Protein AF-A0A534Q1Q1-F1 (afdb_monomer_lite)

Secondary structure (DSSP, 8-state):
------SEEEEEETTEEEEEE-SHHHHHHIIIII--TTSEEE--SSS-----EEE--TT--SS--

pLDDT: mean 87.36, std 12.72, range [44.38, 96.62]

Sequence (65 aa):
MGSKGKPYRTIVVEGFEILVGKGDAENDVLTFDVAAPEDLWLHVGGGISGSHVVVRNPEKHADLP

Structure (mmCIF, N/CA/C/O backbone):
data_AF-A0A534Q1Q1-F1
#
_entry.id   AF-A0A534Q1Q1-F1
#
loop_
_atom_site.group_PDB
_atom_site.id
_atom_site.type_symbol
_atom_site.label_atom_id
_atom_site.label_alt_id
_atom_site.label_comp_id
_atom_site.label_asym_id
_atom_site.label_entity_id
_atom_site.label_seq_id
_atom_site.pdbx_PDB_ins_code
_atom_site.Cartn_x
_atom_site.Cartn_y
_atom_site.Cartn_z
_atom_site.occupancy
_atom_site.B_iso_or_equiv
_atom_site.auth_seq_id
_atom_site.auth_comp_id
_atom_site.auth_asym_id
_atom_site.auth_atom_id
_atom_site.pdbx_PDB_model_num
ATOM 1 N N . MET A 1 1 ? -1.064 23.224 15.362 1.00 44.38 1 MET A N 1
ATOM 2 C CA . MET A 1 1 ? -0.541 22.182 14.454 1.00 44.38 1 MET A CA 1
ATOM 3 C C . MET A 1 1 ? -1.690 21.655 13.619 1.00 44.38 1 MET A C 1
ATOM 5 O O . MET A 1 1 ? -2.614 21.100 14.194 1.00 44.38 1 MET A O 1
ATOM 9 N N . GLY A 1 2 ? -1.683 21.877 12.304 1.00 45.62 2 GLY A N 1
ATOM 10 C CA . GLY A 1 2 ? -2.677 21.254 11.429 1.00 45.62 2 GLY A CA 1
ATOM 11 C C . GLY A 1 2 ? -2.476 19.745 11.461 1.00 45.62 2 GLY A C 1
ATOM 12 O O . GLY A 1 2 ? -1.363 19.280 11.219 1.00 45.62 2 GLY A O 1
ATOM 13 N N . SER A 1 3 ? -3.512 18.987 11.807 1.00 51.12 3 SER A N 1
ATOM 14 C CA . SER A 1 3 ? -3.515 17.538 11.635 1.00 51.12 3 SER A CA 1
ATOM 15 C C . SER A 1 3 ? -3.225 17.258 10.162 1.00 51.12 3 SER A C 1
ATOM 17 O O . SER A 1 3 ? -4.095 17.479 9.316 1.00 51.12 3 SER A O 1
ATOM 19 N N . LYS A 1 4 ? -1.999 16.830 9.828 1.00 61.06 4 LYS A N 1
ATOM 20 C CA . LYS A 1 4 ? -1.753 16.223 8.519 1.00 61.06 4 LYS A CA 1
ATOM 21 C C . LYS A 1 4 ? -2.771 15.087 8.414 1.00 61.06 4 LYS A C 1
ATOM 23 O O . LYS A 1 4 ? -2.822 14.232 9.296 1.00 61.06 4 LYS A O 1
ATOM 28 N N . GLY A 1 5 ? -3.658 15.150 7.419 1.00 71.25 5 GLY A N 1
ATOM 29 C CA . GLY A 1 5 ? -4.621 14.078 7.171 1.00 71.25 5 GLY A CA 1
ATOM 30 C C . GLY A 1 5 ? -3.900 12.744 6.959 1.00 71.25 5 GLY A C 1
ATOM 31 O O . GLY A 1 5 ? -2.674 12.715 6.864 1.00 71.25 5 GLY A O 1
ATOM 32 N N . LYS A 1 6 ? -4.653 11.639 6.865 1.00 78.06 6 LYS A N 1
ATOM 33 C CA . LYS A 1 6 ? -4.078 10.296 6.670 1.00 78.06 6 LYS A CA 1
ATOM 34 C C . LYS A 1 6 ? -2.954 10.320 5.609 1.00 78.06 6 LYS A C 1
ATOM 36 O O . LYS A 1 6 ? -3.160 10.937 4.550 1.00 78.06 6 LYS A O 1
ATOM 41 N N . PRO A 1 7 ? -1.798 9.672 5.867 1.00 86.12 7 PRO A N 1
ATOM 42 C CA . PRO A 1 7 ? -0.639 9.725 4.969 1.00 86.12 7 PRO A CA 1
ATOM 43 C C . PRO A 1 7 ? -0.937 9.111 3.589 1.00 86.12 7 PRO A C 1
ATOM 45 O O . PRO A 1 7 ? -0.318 9.436 2.588 1.00 86.12 7 PRO A O 1
ATOM 48 N N . TYR A 1 8 ? -1.991 8.315 3.482 1.00 91.94 8 TYR A N 1
ATOM 49 C CA . TYR A 1 8 ? -2.469 7.718 2.242 1.00 91.94 8 TYR A CA 1
ATOM 50 C C . TYR A 1 8 ? -3.871 8.228 1.878 1.00 91.94 8 TYR A C 1
ATOM 52 O O . TYR A 1 8 ? -4.570 8.880 2.665 1.00 91.94 8 TYR A O 1
ATOM 60 N N . ARG A 1 9 ? -4.279 7.989 0.633 1.00 93.62 9 ARG A N 1
ATOM 61 C CA . ARG A 1 9 ? -5.674 8.092 0.186 1.00 93.62 9 ARG A CA 1
ATOM 62 C C . ARG A 1 9 ? -6.343 6.743 0.414 1.00 93.62 9 ARG A C 1
ATOM 64 O O . ARG A 1 9 ? -5.687 5.721 0.272 1.00 93.62 9 ARG A O 1
ATOM 71 N N . THR A 1 10 ? -7.629 6.759 0.732 1.00 94.88 10 THR A N 1
ATOM 72 C CA . THR A 1 10 ? -8.445 5.549 0.848 1.00 94.88 10 THR A CA 1
ATOM 73 C C . THR A 1 10 ? -9.488 5.566 -0.257 1.00 94.88 10 THR A C 1
ATOM 75 O O . THR A 1 10 ? -10.136 6.593 -0.474 1.00 94.88 10 THR A O 1
ATOM 78 N N . ILE A 1 11 ? -9.620 4.452 -0.963 1.00 94.88 11 ILE A N 1
ATOM 79 C CA . ILE A 1 11 ? -10.585 4.230 -2.038 1.00 94.88 11 ILE A CA 1
ATOM 80 C C . ILE A 1 11 ? -11.241 2.879 -1.763 1.00 94.88 11 ILE A C 1
ATOM 82 O O . ILE A 1 11 ? -10.574 1.979 -1.273 1.00 94.88 11 ILE A O 1
ATOM 86 N N . VAL A 1 12 ? -12.530 2.730 -2.053 1.00 93.31 12 VAL A N 1
ATOM 87 C CA . VAL A 1 12 ? -13.204 1.429 -1.976 1.00 93.31 12 VAL A CA 1
ATOM 88 C C . VAL A 1 12 ? -13.532 0.976 -3.389 1.00 93.31 12 VAL A C 1
ATOM 90 O O . VAL A 1 12 ? -14.163 1.723 -4.138 1.00 93.31 12 VAL A O 1
ATOM 93 N N . VAL A 1 13 ? -13.096 -0.228 -3.748 1.00 91.19 13 VAL A N 1
ATOM 94 C CA . VAL A 1 13 ? -13.358 -0.852 -5.051 1.00 91.19 13 VAL A CA 1
ATOM 95 C C . VAL A 1 13 ? -13.894 -2.248 -4.793 1.00 91.19 13 VAL A C 1
ATOM 97 O O . VAL A 1 13 ? -13.249 -3.031 -4.110 1.00 91.19 13 VAL A O 1
ATOM 100 N N . GLU A 1 14 ? -15.102 -2.530 -5.281 1.00 88.31 14 GLU A N 1
ATOM 101 C CA . GLU A 1 14 ? -15.747 -3.849 -5.152 1.00 88.31 14 GLU A CA 1
ATOM 102 C C . GLU A 1 14 ? -15.784 -4.401 -3.711 1.00 88.31 14 GLU A C 1
ATOM 104 O O . GLU A 1 14 ? -15.729 -5.602 -3.483 1.00 88.31 14 GLU A O 1
ATOM 109 N N . GLY A 1 15 ? -15.891 -3.510 -2.719 1.00 87.44 15 GLY A N 1
ATOM 110 C CA . GLY A 1 15 ? -15.915 -3.871 -1.296 1.00 87.44 15 GLY A CA 1
ATOM 111 C C . GLY A 1 15 ? -14.538 -3.966 -0.632 1.00 87.44 15 GLY A C 1
ATOM 112 O O . GLY A 1 15 ? -14.472 -4.035 0.592 1.00 87.44 15 GLY A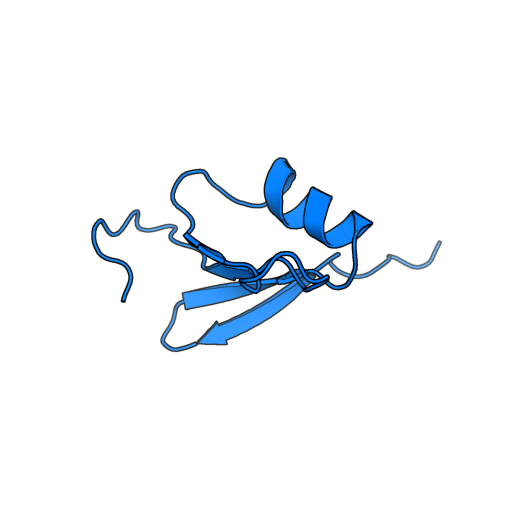 O 1
ATOM 113 N N . PHE A 1 16 ? -13.449 -3.874 -1.396 1.00 89.75 16 PHE A N 1
ATOM 114 C CA . PHE A 1 16 ? -12.087 -3.841 -0.872 1.00 89.75 16 PHE A CA 1
ATOM 115 C C . PHE A 1 16 ? -11.639 -2.413 -0.582 1.00 89.75 16 PHE A C 1
ATOM 117 O O . PHE A 1 16 ? -11.820 -1.504 -1.397 1.00 89.75 16 PHE A O 1
ATOM 124 N N . GLU A 1 17 ? -11.016 -2.213 0.578 1.00 94.56 17 GLU A N 1
ATOM 125 C CA . GLU A 1 17 ? -10.384 -0.943 0.918 1.00 94.56 17 GLU A CA 1
ATOM 126 C C . GLU A 1 17 ? -8.973 -0.892 0.317 1.00 94.56 17 GLU A C 1
ATOM 128 O O . GLU A 1 17 ? -8.116 -1.715 0.625 1.00 94.56 17 GLU A O 1
ATOM 133 N N . ILE A 1 18 ? -8.730 0.091 -0.544 1.00 95.62 18 ILE A N 1
ATOM 134 C CA . ILE A 1 18 ? -7.456 0.336 -1.214 1.00 95.62 18 ILE A CA 1
ATOM 135 C C . ILE A 1 18 ? -6.826 1.593 -0.628 1.00 95.62 18 ILE A C 1
ATOM 137 O O . ILE A 1 18 ? -7.418 2.678 -0.626 1.00 95.62 18 ILE A O 1
ATOM 141 N N . LEU A 1 19 ? -5.595 1.454 -0.159 1.00 96.31 19 LEU A N 1
ATOM 142 C CA . LEU A 1 19 ? -4.779 2.528 0.379 1.00 96.31 19 LEU A CA 1
ATOM 143 C C . LEU A 1 19 ? -3.711 2.913 -0.646 1.00 96.31 19 LEU A C 1
ATOM 145 O O . LEU A 1 19 ? -3.009 2.052 -1.161 1.00 96.31 19 LEU A O 1
ATOM 149 N N . VAL A 1 20 ? -3.577 4.206 -0.936 1.00 96.62 20 VAL A N 1
ATOM 150 C CA . VAL A 1 20 ? -2.621 4.727 -1.927 1.00 96.62 20 VAL A CA 1
ATOM 151 C C . VAL A 1 20 ? -1.725 5.770 -1.273 1.00 96.62 20 VAL A C 1
ATOM 153 O O . VAL A 1 20 ? -2.215 6.815 -0.830 1.00 96.62 20 VAL A O 1
ATOM 156 N N . GLY A 1 21 ? -0.423 5.505 -1.211 1.00 95.00 21 GLY A N 1
ATOM 157 C CA . GLY A 1 21 ? 0.560 6.434 -0.658 1.00 95.00 21 GLY A CA 1
ATOM 158 C C . GLY A 1 21 ? 0.674 7.717 -1.489 1.00 95.00 21 GLY A C 1
ATOM 159 O O . GLY A 1 21 ? 0.498 7.714 -2.711 1.00 95.00 21 GLY A O 1
ATOM 160 N N . LYS A 1 22 ? 0.895 8.851 -0.816 1.00 92.31 22 LYS A N 1
ATOM 161 C CA . LYS A 1 22 ? 0.896 10.191 -1.437 1.00 92.31 22 LYS A CA 1
ATOM 162 C C . LYS A 1 22 ? 2.290 10.720 -1.793 1.00 92.31 22 LYS A C 1
ATOM 164 O O . LYS A 1 22 ? 2.377 11.749 -2.457 1.00 92.31 22 LYS A O 1
ATOM 169 N N . GLY A 1 23 ? 3.344 10.036 -1.363 1.00 91.88 23 GLY A N 1
ATOM 170 C CA . GLY A 1 23 ? 4.744 10.420 -1.539 1.00 91.88 23 GLY A CA 1
ATOM 171 C C . GLY A 1 23 ? 5.662 9.417 -0.844 1.00 91.88 23 GLY A C 1
ATOM 172 O O . GLY A 1 23 ? 5.165 8.486 -0.218 1.00 91.88 23 GLY A O 1
ATOM 173 N N . ASP A 1 24 ? 6.978 9.607 -0.937 1.00 92.00 24 ASP A N 1
ATOM 174 C CA . ASP A 1 24 ? 7.969 8.621 -0.479 1.00 92.00 24 ASP A CA 1
ATOM 175 C C . ASP A 1 24 ? 7.846 8.299 1.021 1.00 92.00 24 ASP A C 1
ATOM 177 O O . ASP A 1 24 ? 7.702 7.141 1.399 1.00 92.00 24 ASP A O 1
ATOM 181 N N . ALA A 1 25 ? 7.786 9.320 1.882 1.00 92.44 25 ALA A N 1
ATOM 182 C CA . ALA A 1 25 ? 7.653 9.106 3.326 1.00 92.44 25 ALA A CA 1
ATOM 183 C C . ALA A 1 25 ? 6.313 8.442 3.693 1.00 92.44 25 ALA A C 1
ATOM 185 O O . ALA A 1 25 ? 6.242 7.580 4.567 1.00 92.44 25 ALA A O 1
ATOM 186 N N . GLU A 1 26 ? 5.229 8.825 3.021 1.00 94.38 26 GLU A N 1
ATOM 187 C CA . GLU A 1 26 ? 3.922 8.208 3.225 1.00 94.38 26 GLU A CA 1
ATOM 188 C C . GLU A 1 26 ? 3.819 6.790 2.650 1.00 94.38 26 GLU A C 1
ATOM 190 O O . GLU A 1 26 ? 3.046 5.990 3.178 1.00 94.38 26 GLU A O 1
ATOM 195 N N . ASN A 1 27 ? 4.581 6.471 1.602 1.00 94.88 27 ASN A N 1
ATOM 196 C CA . ASN A 1 27 ? 4.714 5.124 1.052 1.00 94.88 27 ASN A CA 1
ATOM 197 C C . ASN A 1 27 ? 5.385 4.194 2.067 1.00 94.88 27 ASN A C 1
ATOM 199 O O . ASN A 1 27 ? 4.896 3.082 2.279 1.00 94.88 27 ASN A O 1
ATOM 203 N N . ASP A 1 28 ? 6.451 4.661 2.721 1.00 94.75 28 ASP A N 1
ATOM 204 C CA . ASP A 1 28 ? 7.140 3.904 3.769 1.00 94.75 28 ASP A CA 1
ATOM 205 C C . ASP A 1 28 ? 6.192 3.614 4.934 1.00 94.75 28 ASP A C 1
ATOM 207 O O . ASP A 1 28 ? 5.995 2.455 5.293 1.00 94.75 28 ASP A O 1
ATOM 211 N N . VAL A 1 29 ? 5.507 4.640 5.450 1.00 94.44 29 VAL A N 1
ATOM 212 C CA . VAL A 1 29 ? 4.513 4.463 6.524 1.00 94.44 29 VAL A CA 1
ATOM 213 C C . VAL A 1 29 ? 3.398 3.511 6.092 1.00 94.44 29 VAL A C 1
ATOM 215 O O . VAL A 1 29 ? 3.000 2.623 6.844 1.00 94.44 29 VAL A O 1
ATOM 218 N N . LEU A 1 30 ? 2.888 3.658 4.866 1.00 94.81 30 LEU A N 1
ATOM 219 C CA . LEU A 1 30 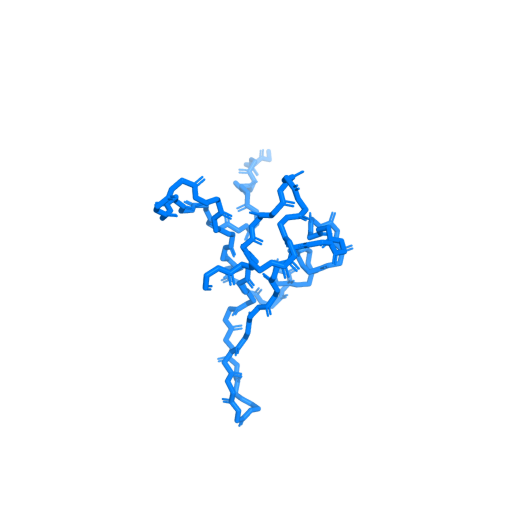? 1.846 2.775 4.352 1.00 94.81 30 LEU A CA 1
ATOM 220 C C . LEU A 1 30 ? 2.308 1.309 4.312 1.00 94.81 30 LEU A C 1
ATOM 222 O O . LEU A 1 30 ? 1.524 0.414 4.611 1.00 94.81 30 LEU A O 1
ATOM 226 N N . THR A 1 31 ? 3.568 1.068 3.963 1.00 93.88 31 THR A N 1
ATOM 227 C CA . THR A 1 31 ? 4.100 -0.283 3.735 1.00 93.88 31 THR A CA 1
ATOM 228 C C . THR A 1 31 ? 4.541 -0.955 5.023 1.00 93.88 31 THR A C 1
ATOM 230 O O . THR A 1 31 ? 4.283 -2.139 5.207 1.00 93.88 31 THR A O 1
ATOM 233 N N . PHE A 1 32 ? 5.204 -0.214 5.907 1.00 94.50 32 PHE A N 1
ATOM 234 C CA . PHE A 1 32 ? 5.856 -0.788 7.081 1.00 94.50 32 PHE A CA 1
ATOM 235 C C . PHE A 1 32 ? 5.041 -0.629 8.368 1.00 94.50 32 PHE A C 1
ATOM 237 O O . PHE A 1 32 ? 5.160 -1.477 9.248 1.00 94.50 32 PHE A O 1
ATOM 244 N N . ASP A 1 33 ? 4.195 0.403 8.475 1.00 94.31 33 ASP A N 1
ATOM 245 C CA . ASP A 1 33 ? 3.424 0.675 9.699 1.00 94.31 33 ASP A CA 1
ATOM 246 C C . ASP A 1 33 ? 1.925 0.359 9.569 1.00 94.31 33 ASP A C 1
ATOM 248 O O . ASP A 1 33 ? 1.244 0.159 10.576 1.00 94.31 33 ASP A O 1
ATOM 252 N N . VAL A 1 34 ? 1.377 0.366 8.347 1.00 93.38 34 VAL A N 1
ATOM 253 C CA . VAL A 1 34 ? -0.080 0.293 8.116 1.00 93.38 34 VAL A CA 1
ATOM 254 C C . VAL A 1 34 ? -0.509 -1.020 7.466 1.00 93.38 34 VAL A C 1
ATOM 256 O O . VAL A 1 34 ? -1.543 -1.576 7.854 1.00 93.38 34 VAL A O 1
ATOM 259 N N . ALA A 1 35 ? 0.242 -1.505 6.476 1.00 94.19 35 ALA A N 1
ATOM 260 C CA . ALA A 1 35 ? -0.064 -2.756 5.790 1.00 94.19 35 ALA A CA 1
ATOM 261 C C . ALA A 1 35 ? 0.029 -3.952 6.748 1.00 94.19 35 ALA A C 1
ATOM 263 O O . ALA A 1 35 ? 0.939 -4.046 7.572 1.00 94.19 35 ALA A O 1
ATOM 264 N N . ALA A 1 36 ? -0.926 -4.870 6.633 1.00 92.94 36 ALA A N 1
ATOM 265 C CA . ALA A 1 36 ? -0.868 -6.166 7.289 1.00 92.94 36 ALA A CA 1
ATOM 266 C C . ALA A 1 36 ? -0.174 -7.193 6.372 1.00 92.94 36 ALA A C 1
ATOM 268 O O . ALA A 1 36 ? -0.236 -7.050 5.150 1.00 92.94 36 ALA A O 1
ATOM 269 N N . PRO A 1 37 ? 0.452 -8.24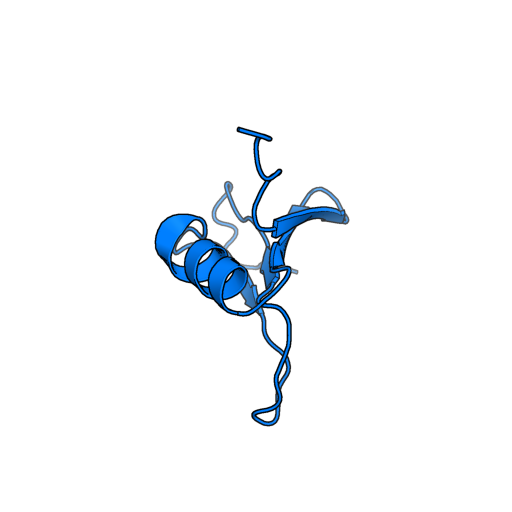7 6.926 1.00 90.94 37 PRO A N 1
ATOM 270 C CA . PRO A 1 37 ? 1.071 -9.322 6.141 1.00 90.94 37 PRO A CA 1
ATOM 271 C C . PRO A 1 37 ? 0.145 -9.988 5.111 1.00 90.94 37 PRO A C 1
ATOM 273 O O . PRO A 1 37 ? 0.615 -10.531 4.117 1.00 90.94 37 PRO A O 1
ATOM 276 N N . GLU A 1 38 ? -1.158 -9.984 5.376 1.00 90.50 38 GLU A N 1
ATOM 277 C CA . GLU A 1 38 ? -2.197 -10.590 4.543 1.00 90.50 38 GLU A CA 1
ATOM 278 C C . GLU A 1 38 ? -2.713 -9.663 3.434 1.00 90.50 38 GLU A C 1
ATOM 280 O O . GLU A 1 38 ? -3.471 -10.109 2.569 1.00 90.50 38 GLU A O 1
ATOM 285 N N . ASP A 1 39 ? -2.326 -8.386 3.464 1.00 93.50 39 ASP A N 1
ATOM 286 C CA . ASP A 1 39 ? -2.721 -7.401 2.465 1.00 93.50 39 ASP A CA 1
ATOM 287 C C . ASP A 1 39 ? -1.912 -7.574 1.172 1.00 93.50 39 ASP A C 1
ATOM 289 O O . ASP A 1 39 ? -0.722 -7.903 1.185 1.00 93.50 39 ASP A O 1
ATOM 293 N N . LEU A 1 40 ? -2.539 -7.278 0.033 1.00 93.56 40 LEU A N 1
ATOM 294 C CA . LEU A 1 40 ? -1.838 -7.256 -1.247 1.00 93.56 40 LEU A CA 1
ATOM 295 C C . LEU A 1 40 ? -1.138 -5.912 -1.432 1.00 93.56 40 LEU A C 1
ATOM 297 O O . LEU A 1 40 ? -1.778 -4.860 -1.439 1.00 93.56 40 LEU A O 1
ATOM 301 N N . TRP A 1 41 ? 0.175 -5.961 -1.631 1.00 95.06 41 TRP A N 1
ATOM 302 C CA . TRP A 1 41 ? 0.995 -4.794 -1.929 1.00 95.06 41 TRP A CA 1
ATOM 303 C C . TRP A 1 41 ? 1.311 -4.709 -3.423 1.00 95.06 41 TRP A C 1
ATOM 305 O O . TRP A 1 41 ? 1.695 -5.693 -4.057 1.00 95.06 41 TRP A O 1
ATOM 315 N N . LEU A 1 42 ? 1.165 -3.512 -3.982 1.00 95.12 42 LEU A N 1
ATOM 316 C CA . LEU A 1 42 ? 1.352 -3.212 -5.392 1.00 95.12 42 LEU A CA 1
ATOM 317 C C . LEU A 1 42 ? 2.226 -1.967 -5.544 1.00 95.12 42 LEU A C 1
ATOM 319 O O . LEU A 1 42 ? 2.084 -0.976 -4.822 1.00 95.12 42 LEU A O 1
ATOM 323 N N . HIS A 1 43 ? 3.090 -1.999 -6.549 1.00 95.19 43 HIS A N 1
ATOM 324 C CA . HIS A 1 43 ? 3.885 -0.858 -6.972 1.00 95.19 43 HIS A CA 1
ATOM 325 C C . HIS A 1 43 ? 4.102 -0.917 -8.479 1.00 95.19 43 HIS A C 1
ATOM 327 O O . HIS A 1 43 ? 3.999 -1.974 -9.107 1.00 95.19 43 HIS A O 1
ATOM 333 N N . VAL A 1 44 ? 4.406 0.234 -9.067 1.00 95.00 44 VAL A N 1
ATOM 334 C CA . VAL A 1 44 ? 4.716 0.312 -10.487 1.00 95.00 44 VAL A CA 1
ATOM 335 C C . VAL A 1 44 ? 5.961 -0.528 -10.814 1.00 95.00 44 VAL A C 1
ATOM 337 O O . VAL A 1 44 ? 6.989 -0.477 -10.134 1.00 95.00 44 VAL A O 1
ATOM 340 N N . GLY A 1 45 ? 5.851 -1.349 -11.857 1.00 91.88 45 GLY A N 1
ATOM 341 C CA . GLY A 1 45 ? 6.959 -2.158 -12.355 1.00 91.88 45 GLY A CA 1
ATOM 342 C C . GLY A 1 45 ? 8.002 -1.316 -13.096 1.00 91.88 45 GLY A C 1
ATOM 343 O O . GLY A 1 45 ? 7.726 -0.208 -13.547 1.00 91.88 45 GLY A O 1
ATOM 344 N N . GLY A 1 46 ? 9.209 -1.860 -13.264 1.00 89.12 46 GLY A N 1
ATOM 345 C CA . GLY A 1 46 ? 10.259 -1.216 -14.064 1.00 89.12 46 GLY A CA 1
ATOM 346 C C . GLY A 1 46 ? 11.154 -0.227 -13.309 1.00 89.12 46 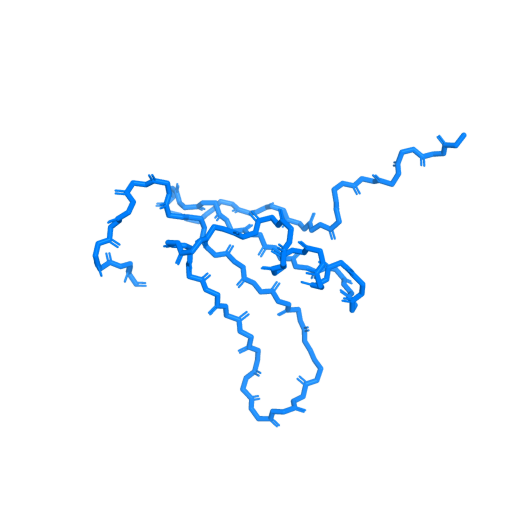GLY A C 1
ATOM 347 O O . GLY A 1 46 ? 11.884 0.522 -13.949 1.00 89.12 46 GLY A O 1
ATOM 348 N N . GLY A 1 47 ? 11.132 -0.231 -11.970 1.00 87.00 47 GLY A N 1
ATOM 349 C CA . GLY A 1 47 ? 12.084 0.525 -11.140 1.00 87.00 47 GLY A CA 1
ATOM 350 C C . GLY A 1 47 ? 11.883 2.044 -11.143 1.00 87.00 47 GLY A C 1
ATOM 351 O O . GLY A 1 47 ? 12.809 2.783 -10.823 1.00 87.00 47 GLY A O 1
ATOM 352 N N . ILE A 1 48 ? 10.695 2.509 -11.526 1.00 92.31 48 ILE A N 1
ATOM 353 C CA . ILE A 1 48 ? 10.331 3.928 -11.555 1.00 92.31 48 ILE A CA 1
ATOM 354 C C . ILE A 1 48 ? 9.604 4.345 -10.276 1.00 92.31 48 ILE A C 1
ATOM 356 O O . ILE A 1 48 ? 8.974 3.521 -9.619 1.00 92.31 48 ILE A O 1
ATOM 360 N N . SER A 1 49 ? 9.681 5.630 -9.931 1.00 90.69 49 SER A N 1
ATOM 361 C CA . SER A 1 49 ? 8.987 6.192 -8.770 1.00 90.69 49 SER A CA 1
ATOM 362 C C . SER A 1 49 ? 7.470 6.123 -8.943 1.00 90.69 49 SER A C 1
ATOM 364 O O . SER A 1 49 ? 6.934 6.532 -9.976 1.00 90.69 49 SER A O 1
ATOM 366 N N . GLY A 1 50 ? 6.773 5.657 -7.911 1.00 93.19 50 GLY A N 1
ATOM 367 C CA . GLY A 1 50 ? 5.320 5.584 -7.884 1.00 93.19 50 GLY A CA 1
ATOM 368 C C . GLY A 1 50 ? 4.769 5.480 -6.466 1.00 93.19 50 GLY A C 1
ATOM 369 O O . GLY A 1 50 ? 5.501 5.392 -5.481 1.00 93.19 50 GLY A O 1
ATOM 370 N N . SER A 1 51 ? 3.446 5.521 -6.355 1.00 95.25 51 SER A N 1
ATOM 371 C CA . SER A 1 51 ? 2.764 5.282 -5.084 1.00 95.25 51 SER A CA 1
ATOM 372 C C . SER A 1 51 ? 2.828 3.806 -4.718 1.00 95.25 51 SER A C 1
ATOM 374 O O . SER A 1 51 ? 2.596 2.942 -5.565 1.00 95.25 51 SER A O 1
ATOM 376 N N . HIS A 1 52 ? 3.060 3.524 -3.441 1.00 96.38 52 HIS A N 1
ATOM 377 C CA . HIS A 1 52 ? 2.773 2.208 -2.887 1.00 96.38 52 HIS A CA 1
ATOM 378 C C . HIS A 1 52 ? 1.255 2.088 -2.739 1.00 96.38 52 HIS A C 1
ATOM 380 O O . HIS A 1 52 ? 0.588 3.022 -2.277 1.00 96.38 52 HIS A O 1
ATOM 386 N N . VAL A 1 53 ? 0.702 0.961 -3.174 1.00 96.56 53 VAL A N 1
ATOM 387 C CA . VAL A 1 53 ? -0.732 0.682 -3.120 1.00 96.56 53 VAL A CA 1
ATOM 388 C C . VAL A 1 53 ? -0.947 -0.593 -2.319 1.00 96.56 53 VAL A C 1
ATOM 390 O O . VAL A 1 53 ? -0.288 -1.596 -2.567 1.00 96.56 53 VAL A O 1
ATOM 393 N N . VAL A 1 54 ? -1.858 -0.551 -1.351 1.00 96.12 54 VAL A N 1
ATOM 394 C CA . VAL A 1 54 ? -2.184 -1.682 -0.475 1.00 96.12 54 VAL A CA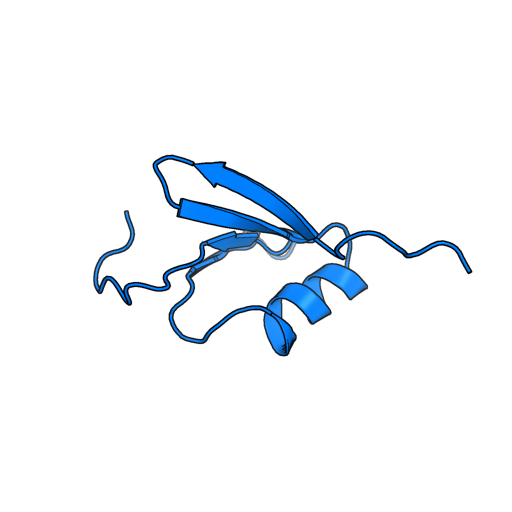 1
ATOM 395 C C . VAL A 1 54 ? -3.671 -1.976 -0.590 1.00 96.12 54 VAL A C 1
ATOM 397 O O . VAL A 1 54 ? -4.489 -1.094 -0.335 1.00 96.12 54 VAL A O 1
ATOM 400 N N . VAL A 1 55 ? -4.026 -3.203 -0.955 1.00 95.00 55 VAL A N 1
ATOM 401 C CA . VAL A 1 55 ? -5.408 -3.695 -0.935 1.00 95.00 55 VAL A CA 1
ATOM 402 C C . VAL A 1 55 ? -5.614 -4.462 0.364 1.00 95.00 55 VAL A C 1
ATOM 404 O O . VAL A 1 55 ? -4.963 -5.478 0.605 1.00 95.00 55 VAL A O 1
ATOM 407 N N . ARG A 1 56 ? -6.504 -3.950 1.214 1.00 93.75 56 ARG A N 1
ATOM 408 C CA . ARG A 1 56 ? -6.786 -4.519 2.531 1.00 93.75 56 ARG A CA 1
ATOM 409 C C . ARG A 1 56 ? -7.507 -5.851 2.393 1.00 93.75 56 ARG A C 1
ATOM 411 O O . ARG A 1 56 ? -8.550 -5.922 1.746 1.00 93.75 56 ARG A O 1
ATOM 418 N N . ASN A 1 57 ? -6.995 -6.867 3.077 1.00 90.88 57 ASN A N 1
ATOM 419 C CA . ASN A 1 57 ? -7.556 -8.215 3.092 1.00 90.88 57 ASN A CA 1
ATOM 420 C C . ASN A 1 57 ? -7.850 -8.680 4.532 1.00 90.88 57 ASN A C 1
ATOM 422 O O . ASN A 1 57 ? -7.235 -9.627 5.029 1.00 90.88 57 ASN A O 1
ATOM 426 N N . PRO A 1 58 ? -8.788 -8.026 5.246 1.00 82.00 58 PRO A N 1
ATOM 427 C CA . PRO A 1 58 ? -9.085 -8.368 6.639 1.00 82.00 58 PRO A CA 1
ATOM 428 C C . PRO A 1 58 ? -9.628 -9.795 6.805 1.00 82.00 58 PRO A C 1
ATOM 430 O O . PRO A 1 58 ? -9.488 -10.390 7.871 1.00 82.00 58 PRO A O 1
ATOM 433 N N . GLU A 1 59 ? -10.236 -10.347 5.756 1.00 83.50 59 GLU A N 1
ATOM 434 C CA . GLU A 1 59 ? -10.810 -11.693 5.744 1.00 83.50 59 GLU A CA 1
ATOM 435 C C . GLU A 1 59 ? -9.788 -12.785 5.385 1.00 83.50 59 GLU A C 1
ATOM 437 O O . GLU A 1 59 ? -10.118 -13.967 5.448 1.00 83.50 59 GLU A O 1
ATOM 442 N N . LYS A 1 60 ? -8.535 -12.408 5.076 1.00 79.25 60 LYS A N 1
ATOM 443 C CA . LYS A 1 60 ? -7.435 -13.322 4.723 1.00 79.25 60 LYS A CA 1
ATOM 444 C C . LYS A 1 60 ? -7.801 -14.274 3.585 1.00 79.25 60 LYS A C 1
ATOM 446 O O . LYS A 1 60 ? -7.488 -15.466 3.634 1.00 79.25 60 LYS A O 1
ATOM 451 N N . HIS A 1 61 ? -8.477 -13.747 2.566 1.00 75.69 61 HIS A N 1
ATOM 452 C CA . HIS A 1 61 ? -8.797 -14.508 1.363 1.00 75.69 61 HIS A CA 1
ATOM 453 C C . HIS A 1 61 ? -7.504 -15.030 0.735 1.00 75.69 61 HIS A C 1
ATOM 455 O O . HIS A 1 61 ? -6.558 -14.264 0.551 1.00 75.69 61 HIS A O 1
ATOM 461 N N . ALA A 1 62 ? -7.462 -16.337 0.460 1.00 67.88 62 ALA A N 1
ATOM 462 C CA . ALA A 1 62 ? -6.309 -16.995 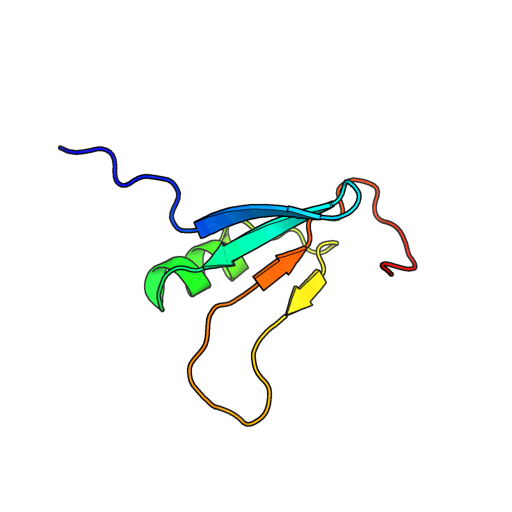-0.159 1.00 67.88 62 ALA A CA 1
ATOM 463 C C . ALA A 1 62 ? -6.141 -16.589 -1.633 1.00 67.88 62 ALA A C 1
ATOM 465 O O . ALA A 1 62 ? -5.018 -16.509 -2.122 1.00 67.88 62 ALA A O 1
ATOM 466 N N . ASP A 1 63 ? -7.258 -16.278 -2.292 1.00 66.44 63 ASP A N 1
ATOM 467 C CA . ASP A 1 63 ? -7.327 -15.695 -3.625 1.00 66.44 63 ASP A CA 1
ATOM 468 C C . ASP A 1 63 ? -7.947 -14.300 -3.496 1.00 66.44 63 ASP A C 1
ATOM 470 O O . ASP A 1 63 ? -9.153 -14.150 -3.288 1.00 66.44 63 ASP A O 1
ATOM 474 N N . LEU A 1 64 ? -7.097 -13.276 -3.570 1.00 61.69 64 LEU A N 1
ATOM 475 C CA . LEU A 1 64 ? -7.540 -11.921 -3.887 1.00 61.69 64 LEU A CA 1
ATOM 476 C C . LEU A 1 64 ? -7.770 -11.851 -5.408 1.00 61.69 64 LEU A C 1
ATOM 478 O O . LEU A 1 64 ? -6.994 -12.473 -6.137 1.00 61.69 64 LEU A O 1
ATOM 482 N N . PRO A 1 65 ? -8.830 -11.167 -5.879 1.00 58.78 65 PRO A N 1
ATOM 483 C CA . PRO A 1 65 ? -9.135 -11.069 -7.308 1.00 58.78 65 PRO A CA 1
ATOM 484 C C . PRO A 1 65 ? -7.994 -10.456 -8.133 1.00 58.78 65 PRO A C 1
ATOM 486 O O . PRO A 1 65 ? -7.216 -9.639 -7.582 1.00 58.78 65 PRO A O 1
#

Radius of gyration: 12.4 Å; chains: 1; bounding box: 28×39×28 Å

Foldseek 3Di:
DPPPPQQWDWDADPNWIKTKGDDDVSQCCCPPVNADPLWDWDDDPDPDDGIIMTTDDPVSDPDDD